Protein AF-X1JK27-F1 (afdb_monomer_lite)

Radius of gyration: 12.71 Å; chains: 1; bounding box: 27×26×30 Å

Structure (mmCIF, N/CA/C/O backbone):
data_AF-X1JK27-F1
#
_entry.id   AF-X1JK27-F1
#
loop_
_atom_site.group_PDB
_atom_site.id
_atom_site.type_symbol
_atom_site.label_atom_id
_atom_site.label_alt_id
_atom_site.label_comp_id
_atom_site.label_asym_id
_atom_site.label_entity_id
_atom_site.label_seq_id
_atom_site.pdbx_PDB_ins_code
_atom_site.Cartn_x
_atom_site.Cartn_y
_atom_site.Cartn_z
_atom_site.occupancy
_atom_site.B_iso_or_equiv
_atom_site.auth_seq_id
_atom_site.auth_comp_id
_atom_site.auth_asym_id
_atom_site.auth_atom_id
_atom_site.pdbx_PDB_model_num
ATOM 1 N N . GLY A 1 1 ? -1.474 -5.734 3.916 1.00 87.62 1 GLY A N 1
ATOM 2 C CA . GLY A 1 1 ? -0.686 -4.707 3.215 1.00 87.62 1 GLY A CA 1
ATOM 3 C C . GLY A 1 1 ? -1.195 -4.587 1.796 1.00 87.62 1 GLY A C 1
ATOM 4 O O . GLY A 1 1 ? -1.837 -5.527 1.341 1.00 87.62 1 GLY A O 1
ATOM 5 N N . PHE A 1 2 ? -0.945 -3.466 1.125 1.00 95.50 2 PHE A N 1
ATOM 6 C CA . PHE A 1 2 ? -1.372 -3.211 -0.254 1.00 95.50 2 PHE A CA 1
ATOM 7 C C . PHE A 1 2 ? -0.147 -3.102 -1.174 1.00 95.50 2 PHE A C 1
ATOM 9 O O . PHE A 1 2 ? 0.790 -2.375 -0.857 1.00 95.50 2 PHE A O 1
ATOM 16 N N . LEU A 1 3 ? -0.116 -3.879 -2.261 1.00 97.00 3 LEU A N 1
ATOM 17 C CA . LEU A 1 3 ? 1.012 -3.960 -3.193 1.00 97.00 3 LEU A CA 1
ATOM 18 C C . LEU A 1 3 ? 0.509 -3.965 -4.636 1.00 97.00 3 LEU A C 1
ATOM 20 O O . LEU A 1 3 ? -0.415 -4.718 -4.944 1.00 97.00 3 LEU A O 1
ATOM 24 N N . THR A 1 4 ? 1.120 -3.154 -5.499 1.00 97.69 4 THR A N 1
ATOM 25 C CA . THR A 1 4 ? 0.824 -3.082 -6.942 1.00 97.69 4 THR A CA 1
ATOM 26 C C . THR A 1 4 ? 2.071 -2.678 -7.736 1.00 97.69 4 THR A C 1
ATOM 28 O O . THR A 1 4 ? 3.077 -2.269 -7.163 1.00 97.69 4 THR A O 1
ATOM 31 N N . ASP A 1 5 ? 1.973 -2.706 -9.060 1.00 97.81 5 ASP A N 1
ATOM 32 C CA . ASP A 1 5 ? 2.975 -2.240 -10.030 1.00 97.81 5 ASP A CA 1
ATOM 33 C C . ASP A 1 5 ? 2.541 -0.955 -10.775 1.00 97.81 5 ASP A C 1
ATOM 35 O O . ASP A 1 5 ? 3.082 -0.596 -11.817 1.00 97.81 5 ASP A O 1
ATOM 39 N N . TRP A 1 6 ? 1.529 -0.254 -10.255 1.00 97.81 6 TRP A N 1
ATOM 40 C CA . TRP A 1 6 ? 0.911 0.918 -10.894 1.00 97.81 6 TRP A CA 1
ATOM 41 C C . TRP A 1 6 ? 1.726 2.216 -10.815 1.00 97.81 6 TRP A C 1
ATOM 43 O O . TRP A 1 6 ? 1.402 3.185 -11.502 1.00 97.81 6 TRP A O 1
ATOM 53 N N . GLY A 1 7 ? 2.748 2.269 -9.965 1.00 95.50 7 GLY A N 1
ATOM 54 C CA . GLY A 1 7 ? 3.399 3.509 -9.559 1.00 95.50 7 GLY A CA 1
ATOM 55 C C . GLY A 1 7 ? 2.510 4.385 -8.667 1.00 95.50 7 GLY A C 1
ATOM 56 O O . GLY A 1 7 ? 1.404 4.010 -8.275 1.00 95.50 7 GLY A O 1
ATOM 57 N N . GLU A 1 8 ? 3.008 5.579 -8.343 1.00 94.31 8 GLU A N 1
ATOM 58 C CA . GLU A 1 8 ? 2.321 6.547 -7.465 1.00 94.31 8 GLU A CA 1
ATOM 59 C C . GLU A 1 8 ? 1.947 7.858 -8.173 1.00 94.31 8 GLU A C 1
ATOM 61 O O . GLU A 1 8 ? 1.436 8.786 -7.552 1.00 94.31 8 GLU A O 1
ATOM 66 N N . THR A 1 9 ? 2.219 7.968 -9.474 1.00 95.06 9 THR A N 1
ATOM 67 C CA . THR A 1 9 ? 2.027 9.222 -10.218 1.00 95.06 9 THR A CA 1
ATOM 68 C C . THR A 1 9 ? 0.560 9.501 -10.549 1.00 95.06 9 THR A C 1
ATOM 70 O O . THR A 1 9 ? 0.182 10.662 -10.679 1.00 95.06 9 THR A O 1
ATOM 73 N N . ASP A 1 10 ? -0.260 8.457 -10.682 1.00 95.56 10 ASP A N 1
ATOM 74 C CA . ASP A 1 10 ? -1.667 8.558 -11.082 1.00 95.56 10 ASP A CA 1
ATOM 75 C C . ASP A 1 10 ? -2.627 8.108 -9.958 1.00 95.56 10 ASP A C 1
ATOM 77 O O . ASP A 1 10 ? -2.215 7.630 -8.900 1.00 95.56 10 ASP A O 1
ATOM 81 N N . TYR A 1 11 ? -3.936 8.252 -10.168 1.00 97.25 11 TYR A N 1
ATOM 82 C CA . TYR A 1 11 ? -4.963 8.119 -9.131 1.00 97.25 11 TYR A CA 1
ATOM 83 C C . TYR A 1 11 ? -5.299 6.679 -8.707 1.00 97.25 11 TYR A C 1
ATOM 85 O O . TYR A 1 11 ? -6.031 6.506 -7.730 1.00 97.25 11 TYR A O 1
ATOM 93 N N . PHE A 1 12 ? -4.8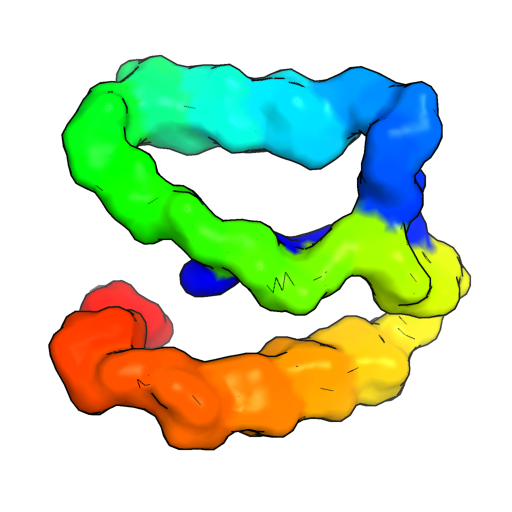18 5.645 -9.406 1.00 97.88 12 PHE A N 1
ATOM 94 C CA . PHE A 1 12 ? -5.290 4.261 -9.226 1.00 97.88 12 PHE A CA 1
ATOM 95 C C . PHE A 1 12 ? -5.182 3.763 -7.779 1.00 97.88 12 PHE A C 1
ATOM 97 O O . PHE A 1 12 ? -6.154 3.247 -7.223 1.00 97.88 12 PHE A O 1
ATOM 104 N N . VAL A 1 13 ? -4.035 3.996 -7.135 1.00 97.38 13 VAL A N 1
ATOM 105 C CA . VAL A 1 13 ? -3.804 3.631 -5.729 1.00 97.38 13 VAL A CA 1
ATOM 106 C C . VAL A 1 13 ? -4.819 4.327 -4.819 1.00 97.38 13 VAL A C 1
ATOM 108 O O . VAL A 1 13 ? -5.444 3.682 -3.977 1.00 97.38 13 VAL A O 1
ATOM 111 N N . GLY A 1 14 ? -5.031 5.631 -5.014 1.00 97.00 14 GLY A N 1
ATOM 112 C CA . GLY A 1 14 ? -5.983 6.422 -4.233 1.00 97.00 14 GLY A CA 1
ATOM 113 C C . GLY A 1 14 ? -7.430 5.960 -4.411 1.00 97.00 14 GLY A C 1
ATOM 114 O O . GLY A 1 14 ? -8.148 5.806 -3.423 1.00 97.00 14 GLY A O 1
ATOM 115 N N . ALA A 1 15 ? -7.848 5.670 -5.645 1.00 98.12 15 ALA A N 1
ATOM 116 C CA . ALA A 1 15 ? -9.192 5.175 -5.936 1.00 98.12 15 ALA A CA 1
ATOM 117 C C . ALA A 1 15 ? -9.457 3.817 -5.272 1.00 98.12 15 ALA A C 1
ATOM 119 O O . ALA A 1 15 ? -10.496 3.638 -4.634 1.00 98.12 15 ALA A O 1
ATOM 120 N N . CYS A 1 16 ? -8.505 2.883 -5.343 1.00 97.69 16 CYS A N 1
ATOM 121 C CA . CYS A 1 16 ? -8.630 1.588 -4.678 1.00 97.69 16 CYS A CA 1
ATOM 122 C C . CYS A 1 16 ? -8.744 1.726 -3.159 1.00 97.69 16 CYS A C 1
ATOM 124 O O . CYS A 1 16 ? -9.629 1.112 -2.565 1.00 97.69 16 CYS A O 1
ATOM 126 N N . LYS A 1 17 ? -7.917 2.571 -2.533 1.00 97.12 17 LYS A N 1
ATOM 127 C CA . LYS A 1 17 ? -8.015 2.842 -1.090 1.00 97.12 17 LYS A CA 1
ATOM 128 C C . LYS A 1 17 ? -9.355 3.462 -0.715 1.00 97.12 17 LYS A C 1
ATOM 130 O O . LYS A 1 17 ? -9.949 3.055 0.278 1.00 97.12 17 LYS A O 1
ATOM 135 N N . GLY A 1 18 ? -9.851 4.3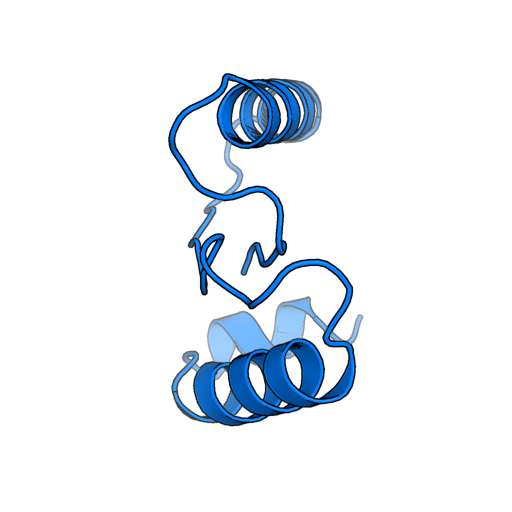97 -1.526 1.00 97.56 18 GLY A N 1
ATOM 136 C CA . GLY A 1 18 ? -11.169 4.997 -1.344 1.00 97.56 18 GLY A CA 1
ATOM 137 C C . GLY A 1 18 ? -12.270 3.940 -1.320 1.00 97.56 18 GLY A C 1
ATOM 138 O O . GLY A 1 18 ? -13.040 3.889 -0.367 1.00 97.56 18 GLY A O 1
ATOM 139 N N . VAL A 1 19 ? -12.291 3.038 -2.309 1.00 98.25 19 VAL A N 1
ATOM 140 C CA . VAL A 1 19 ? -13.255 1.925 -2.357 1.00 98.25 19 VAL A CA 1
ATOM 141 C C . VAL A 1 19 ? -13.118 1.014 -1.135 1.00 98.25 19 VAL A C 1
ATOM 143 O O . VAL A 1 19 ? -14.129 0.708 -0.508 1.00 98.25 19 VAL A O 1
ATOM 146 N N . MET A 1 20 ? -11.899 0.625 -0.745 1.00 97.62 20 MET A N 1
ATOM 147 C CA . MET A 1 20 ? -11.677 -0.211 0.445 1.00 97.62 20 MET A CA 1
ATOM 148 C C . MET A 1 20 ? -12.265 0.429 1.712 1.00 97.62 20 MET A C 1
ATOM 150 O O . MET A 1 20 ? -12.956 -0.248 2.470 1.00 97.62 20 MET A O 1
ATOM 154 N N . LEU A 1 21 ? -12.064 1.735 1.902 1.00 96.94 21 LEU A N 1
ATOM 155 C CA . LEU A 1 21 ? -12.592 2.481 3.049 1.00 96.94 21 LEU A CA 1
ATOM 156 C C . LEU A 1 21 ? -14.116 2.660 3.011 1.00 96.94 21 LEU A C 1
ATOM 158 O O . LEU A 1 21 ? -14.728 2.842 4.058 1.00 96.94 21 LEU A O 1
ATOM 162 N N . THR A 1 22 ? -14.757 2.586 1.838 1.00 97.81 22 THR A N 1
ATOM 163 C CA . THR A 1 22 ? -16.232 2.547 1.779 1.00 97.81 22 THR A CA 1
ATOM 164 C C . THR A 1 22 ? -16.809 1.225 2.281 1.00 97.81 22 THR A C 1
ATOM 166 O O . THR A 1 22 ? -17.947 1.195 2.741 1.00 97.81 22 THR A O 1
ATOM 169 N N . VAL A 1 23 ? -16.034 0.139 2.188 1.00 97.62 23 VAL A N 1
ATOM 170 C CA . VAL A 1 23 ? -16.437 -1.198 2.638 1.00 97.62 23 VAL A CA 1
ATOM 171 C C . VAL A 1 23 ? -16.139 -1.383 4.127 1.00 97.62 23 VAL A C 1
ATOM 173 O O . VAL A 1 23 ? -16.990 -1.89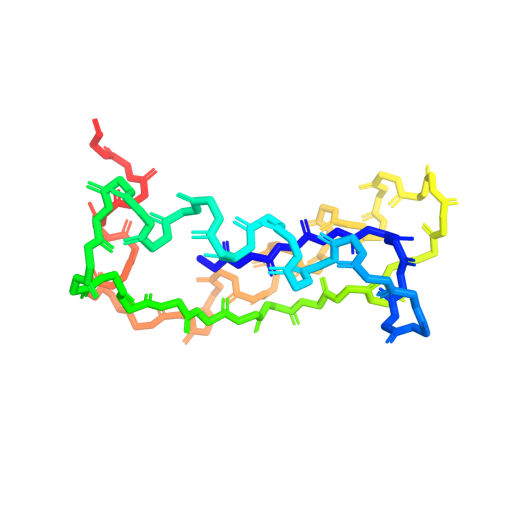1 4.850 1.00 97.62 23 VAL A O 1
ATOM 176 N N . GLU A 1 24 ? -14.959 -0.957 4.583 1.00 97.00 24 GLU A N 1
ATOM 177 C CA . GLU A 1 24 ? -14.532 -1.006 5.986 1.00 97.00 24 GLU A CA 1
ATOM 178 C C . GLU A 1 24 ? -13.891 0.340 6.378 1.00 97.00 24 GLU A C 1
ATOM 180 O O . GLU A 1 24 ? -12.704 0.559 6.108 1.00 97.00 24 GLU A O 1
ATOM 185 N N . PRO A 1 25 ? -14.660 1.266 6.980 1.00 95.88 25 PRO A N 1
ATOM 186 C CA . PRO A 1 25 ? -14.172 2.599 7.336 1.00 95.88 25 PRO A CA 1
ATOM 187 C C . PRO A 1 25 ? -13.024 2.606 8.350 1.00 95.88 25 PRO A C 1
ATOM 189 O O . PRO A 1 25 ? -12.209 3.529 8.327 1.00 95.88 25 PRO A O 1
ATOM 192 N N . ASP A 1 26 ? -12.920 1.582 9.204 1.00 95.19 26 ASP A N 1
ATOM 193 C CA . ASP A 1 26 ? -11.873 1.473 10.225 1.00 95.19 26 ASP A CA 1
ATOM 194 C C . ASP A 1 26 ? -10.662 0.648 9.743 1.00 95.19 26 ASP A C 1
ATOM 196 O O . ASP A 1 26 ? -9.791 0.254 10.534 1.00 95.19 26 ASP A O 1
ATOM 200 N N . LEU A 1 27 ? -10.572 0.381 8.432 1.00 92.56 27 LEU A N 1
ATOM 201 C CA . LEU A 1 27 ? -9.499 -0.411 7.842 1.00 92.56 27 LEU A CA 1
ATOM 202 C C . LEU A 1 27 ? -8.132 0.235 8.094 1.00 92.56 27 LEU A C 1
ATOM 204 O O . LEU A 1 27 ? -7.807 1.315 7.600 1.00 92.56 27 LEU A O 1
ATOM 208 N N . LYS A 1 28 ? -7.263 -0.499 8.790 1.00 89.81 28 LYS A N 1
ATOM 209 C CA . LYS A 1 28 ? -5.849 -0.137 8.932 1.00 89.81 28 LYS A CA 1
ATOM 210 C C . LYS A 1 28 ? -5.068 -0.607 7.712 1.00 89.81 28 LYS A C 1
ATOM 212 O O . LYS A 1 28 ? -4.649 -1.763 7.635 1.00 89.81 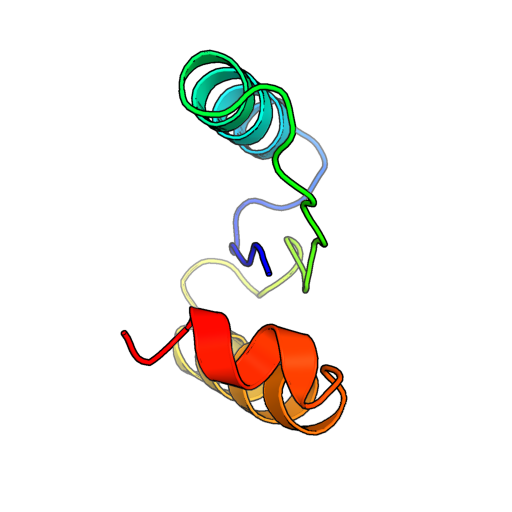28 LYS A O 1
ATOM 217 N N . LEU A 1 29 ? -4.872 0.300 6.761 1.00 88.44 29 LEU A N 1
ATOM 218 C CA . LEU A 1 29 ? -4.120 0.035 5.543 1.00 88.44 29 LEU A CA 1
ATOM 219 C C . LEU A 1 29 ? -2.636 0.393 5.710 1.00 88.44 29 LEU A C 1
ATOM 221 O O . LEU A 1 29 ? -2.293 1.439 6.252 1.00 88.44 29 LEU A O 1
ATOM 225 N N . VAL A 1 30 ? -1.763 -0.477 5.206 1.00 91.81 30 VAL A N 1
ATOM 226 C CA . VAL A 1 30 ? -0.320 -0.232 5.094 1.00 91.81 30 VAL A CA 1
ATOM 227 C C . VAL A 1 30 ? 0.092 -0.591 3.678 1.00 91.81 30 VAL A C 1
ATOM 229 O O . VAL A 1 30 ? -0.104 -1.739 3.262 1.00 91.81 30 VAL A O 1
ATOM 232 N N . ASP A 1 31 ? 0.648 0.368 2.952 1.00 95.12 31 ASP A N 1
ATOM 233 C CA . ASP A 1 31 ? 1.237 0.103 1.645 1.00 95.12 31 ASP A CA 1
ATOM 234 C C . ASP A 1 31 ? 2.557 -0.634 1.822 1.00 95.12 31 ASP A C 1
ATOM 236 O O . ASP A 1 31 ? 3.356 -0.321 2.703 1.00 95.12 31 ASP A O 1
ATOM 240 N N . ILE A 1 32 ? 2.758 -1.653 0.997 1.00 95.94 32 ILE A N 1
ATOM 241 C CA . ILE A 1 32 ? 4.023 -2.373 0.911 1.00 95.94 32 ILE A CA 1
ATOM 242 C C . ILE A 1 32 ? 4.887 -1.707 -0.159 1.00 95.94 32 ILE A C 1
ATOM 244 O O . ILE A 1 32 ? 6.013 -1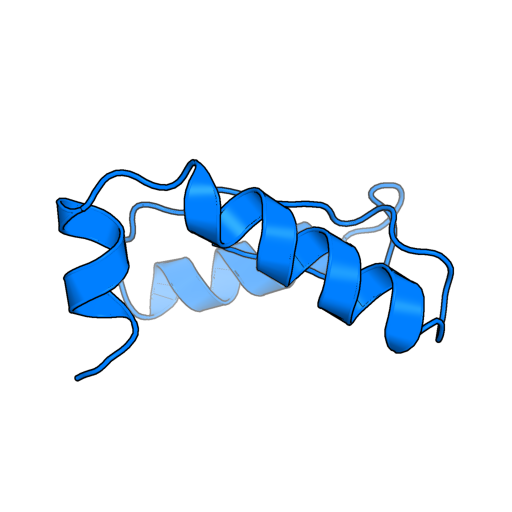.314 0.120 1.00 95.94 32 ILE A O 1
ATOM 248 N N . SER A 1 33 ? 4.363 -1.594 -1.379 1.00 96.44 33 SER A N 1
ATOM 249 C CA . SER A 1 33 ? 4.981 -0.866 -2.487 1.00 96.44 33 SER A CA 1
ATOM 250 C C . SER A 1 33 ? 3.977 -0.738 -3.627 1.00 96.44 33 SER A C 1
ATOM 252 O O . SER A 1 33 ? 3.239 -1.684 -3.908 1.00 96.44 33 SER A O 1
ATOM 254 N N . HIS A 1 34 ? 3.988 0.400 -4.310 1.00 97.88 34 HIS A N 1
ATOM 255 C CA . HIS A 1 34 ? 3.328 0.564 -5.606 1.00 97.88 34 HIS A CA 1
ATOM 256 C C . HIS A 1 34 ? 4.337 0.709 -6.752 1.00 97.88 34 HIS A C 1
ATOM 258 O O . HIS A 1 34 ? 3.937 0.874 -7.897 1.00 97.88 34 HIS A O 1
ATOM 264 N N . GLY A 1 35 ? 5.638 0.650 -6.449 1.00 97.88 35 GLY A N 1
ATOM 265 C CA . GLY A 1 35 ? 6.738 0.885 -7.385 1.00 97.88 35 GLY A CA 1
ATOM 266 C C . GLY A 1 35 ? 7.399 -0.381 -7.925 1.00 97.88 35 GLY A C 1
ATOM 267 O O . GLY A 1 35 ? 8.540 -0.299 -8.363 1.00 97.88 35 GLY A O 1
ATOM 268 N N . VAL A 1 36 ? 6.728 -1.535 -7.852 1.00 98.19 36 VAL A N 1
ATOM 269 C CA . VAL A 1 36 ? 7.195 -2.763 -8.518 1.00 98.19 36 VAL A CA 1
ATOM 270 C C . VAL A 1 36 ? 7.265 -2.508 -10.026 1.00 98.19 36 VAL A C 1
ATOM 272 O O . VAL A 1 36 ? 6.393 -1.822 -10.565 1.00 98.19 36 VAL A O 1
ATOM 275 N N . THR A 1 37 ? 8.276 -3.048 -10.711 1.00 98.31 37 THR A N 1
ATOM 276 C CA . THR A 1 37 ? 8.382 -2.929 -12.171 1.00 98.31 37 THR A CA 1
ATOM 277 C C . THR A 1 37 ? 7.091 -3.433 -12.830 1.00 98.31 37 THR A C 1
ATOM 279 O O . THR A 1 37 ? 6.649 -4.542 -12.512 1.00 98.31 37 THR A O 1
ATOM 282 N N . PRO A 1 38 ? 6.483 -2.665 -13.758 1.00 98.00 38 PRO A N 1
ATOM 283 C CA . PRO A 1 38 ? 5.254 -3.075 -14.426 1.00 98.00 38 PRO A CA 1
ATOM 284 C C . PRO A 1 38 ? 5.355 -4.488 -15.003 1.00 98.00 38 PRO A C 1
ATOM 286 O O . PRO A 1 38 ? 6.276 -4.794 -15.764 1.00 98.00 38 PRO A O 1
ATOM 289 N N . PHE A 1 39 ? 4.384 -5.332 -14.653 1.00 97.69 39 PHE A N 1
ATOM 290 C CA . PHE A 1 39 ? 4.259 -6.732 -15.068 1.00 97.69 39 PHE A CA 1
ATOM 291 C C . PHE A 1 39 ? 5.343 -7.694 -14.544 1.00 97.69 39 PHE A C 1
ATOM 293 O O . PHE A 1 39 ? 5.330 -8.873 -14.914 1.00 97.69 39 PHE A O 1
ATOM 300 N N . ASP A 1 40 ? 6.247 -7.256 -13.661 1.00 98.44 40 ASP A N 1
ATOM 301 C CA . ASP A 1 40 ? 7.244 -8.135 -13.043 1.00 98.44 40 ASP A CA 1
ATOM 302 C C . ASP A 1 40 ? 6.662 -8.879 -11.831 1.00 98.44 40 ASP A C 1
ATOM 304 O O . ASP A 1 40 ? 6.726 -8.463 -10.669 1.00 98.44 40 ASP A O 1
ATOM 308 N N . ILE A 1 41 ? 6.089 -10.045 -12.119 1.00 98.00 41 ILE A N 1
ATOM 309 C CA . ILE A 1 41 ? 5.492 -10.926 -11.111 1.00 98.00 41 ILE A CA 1
ATOM 310 C C . ILE A 1 41 ? 6.545 -11.406 -10.099 1.00 98.00 41 ILE A C 1
ATOM 312 O O . ILE A 1 41 ? 6.230 -11.594 -8.921 1.00 98.00 41 ILE A O 1
ATOM 316 N N . GLN A 1 42 ? 7.794 -11.610 -10.530 1.00 98.44 42 GLN A N 1
ATOM 317 C CA . GLN A 1 42 ? 8.844 -12.145 -9.668 1.00 98.44 42 GLN A CA 1
ATOM 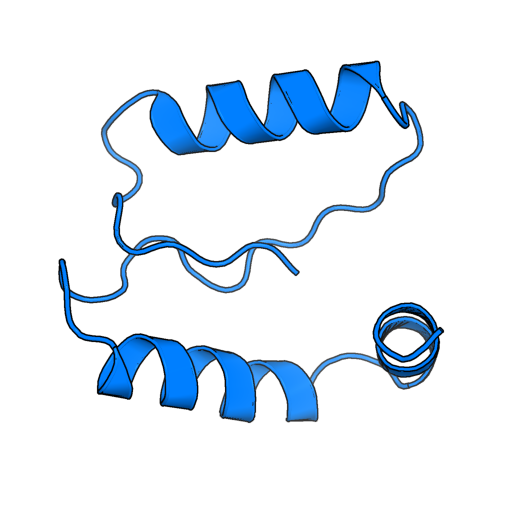318 C C . GLN A 1 42 ? 9.315 -11.095 -8.658 1.00 98.44 42 GLN A C 1
ATOM 320 O O . GLN A 1 42 ? 9.500 -11.422 -7.480 1.00 98.44 42 GLN A O 1
ATOM 325 N N . GLU A 1 43 ? 9.473 -9.846 -9.090 1.00 98.31 43 GLU A N 1
ATOM 326 C CA . GLU A 1 43 ? 9.760 -8.716 -8.208 1.00 98.31 43 GLU A CA 1
ATOM 327 C C . GLU A 1 43 ? 8.616 -8.495 -7.210 1.00 98.31 43 GLU A C 1
ATOM 329 O O . GLU A 1 43 ? 8.865 -8.395 -6.004 1.00 98.31 43 GLU A O 1
ATOM 334 N N . GLY A 1 44 ? 7.363 -8.513 -7.675 1.00 98.00 44 GLY A N 1
ATOM 335 C CA . GLY A 1 44 ? 6.186 -8.388 -6.813 1.00 98.00 44 GLY A CA 1
ATOM 336 C C . GLY A 1 44 ? 6.114 -9.487 -5.747 1.00 98.00 44 GLY A C 1
ATOM 337 O O . GLY A 1 44 ? 5.925 -9.200 -4.562 1.00 98.00 44 GLY A O 1
ATOM 338 N N . ALA A 1 45 ? 6.346 -10.745 -6.138 1.00 97.12 45 ALA A N 1
ATOM 339 C CA . ALA A 1 45 ? 6.367 -11.883 -5.220 1.00 97.12 45 ALA A CA 1
ATOM 340 C C . ALA A 1 45 ? 7.490 -11.769 -4.178 1.00 97.12 45 ALA A C 1
ATOM 342 O O . ALA A 1 45 ? 7.258 -12.013 -2.992 1.00 97.12 45 ALA A O 1
ATOM 343 N N . ASN A 1 46 ? 8.691 -11.361 -4.595 1.00 97.62 46 ASN A N 1
ATOM 344 C CA . ASN A 1 46 ? 9.817 -11.151 -3.685 1.00 97.62 46 ASN A CA 1
ATOM 345 C C . ASN A 1 46 ? 9.534 -10.013 -2.701 1.00 97.62 46 ASN A C 1
ATOM 347 O O . ASN A 1 46 ? 9.736 -10.174 -1.498 1.00 97.62 46 ASN A O 1
ATOM 351 N N . THR A 1 47 ? 9.011 -8.892 -3.194 1.00 96.56 47 THR A N 1
ATOM 352 C CA . THR A 1 47 ? 8.639 -7.732 -2.376 1.00 96.56 47 THR A CA 1
ATOM 353 C C . THR A 1 47 ? 7.627 -8.126 -1.305 1.00 96.56 47 THR A C 1
ATOM 355 O O . THR A 1 47 ? 7.824 -7.834 -0.125 1.00 96.56 47 THR A O 1
ATOM 358 N N . LEU A 1 48 ? 6.585 -8.869 -1.689 1.00 94.50 48 LEU A N 1
ATOM 359 C CA . LEU A 1 48 ? 5.589 -9.373 -0.750 1.00 94.50 48 LEU A CA 1
ATOM 360 C C . LEU A 1 48 ? 6.190 -10.360 0.262 1.00 94.50 48 LEU A C 1
ATOM 362 O O . LEU A 1 48 ? 5.906 -10.251 1.454 1.00 94.50 48 LEU A O 1
ATOM 366 N N . LEU A 1 49 ? 7.032 -11.298 -0.187 1.00 94.19 49 LEU A N 1
ATOM 367 C CA . LEU A 1 49 ? 7.676 -12.295 0.672 1.00 94.19 49 LEU A CA 1
ATOM 368 C C . LEU A 1 49 ? 8.542 -11.645 1.754 1.00 94.19 49 LEU A C 1
ATOM 370 O O . LEU A 1 49 ? 8.481 -12.059 2.913 1.00 94.19 49 LEU A O 1
ATOM 374 N N . TYR A 1 50 ? 9.353 -10.653 1.392 1.00 94.12 50 TYR A N 1
ATOM 375 C CA . TYR A 1 50 ? 10.216 -9.967 2.350 1.00 94.12 50 TYR A CA 1
ATOM 376 C C . TYR A 1 50 ? 9.413 -9.058 3.277 1.00 94.12 50 TYR A C 1
ATOM 378 O O . TYR A 1 50 ? 9.612 -9.125 4.487 1.00 94.12 50 TYR A O 1
ATOM 386 N N . ALA A 1 51 ? 8.440 -8.307 2.755 1.00 92.69 51 ALA A N 1
ATOM 387 C CA . ALA A 1 51 ? 7.557 -7.494 3.586 1.00 92.69 51 ALA A CA 1
ATOM 388 C C . ALA A 1 51 ? 6.804 -8.348 4.618 1.00 92.69 51 ALA A C 1
ATOM 390 O O . ALA A 1 51 ? 6.760 -8.003 5.796 1.00 92.69 51 ALA A O 1
ATOM 391 N N . ALA A 1 52 ? 6.273 -9.506 4.217 1.00 89.69 52 ALA A N 1
ATOM 392 C CA . ALA A 1 52 ? 5.532 -10.395 5.108 1.00 89.69 52 ALA A CA 1
ATOM 393 C C . ALA A 1 52 ? 6.352 -10.871 6.321 1.00 89.69 52 ALA A C 1
ATOM 395 O O . ALA A 1 52 ? 5.767 -11.142 7.369 1.00 89.69 52 ALA A O 1
ATOM 396 N N . ARG A 1 53 ? 7.686 -10.958 6.218 1.00 89.12 53 ARG A N 1
ATOM 397 C CA . ARG A 1 53 ? 8.559 -11.333 7.346 1.00 89.12 53 ARG A CA 1
ATOM 398 C C . ARG A 1 53 ? 8.558 -10.270 8.442 1.00 89.12 53 ARG A C 1
ATOM 400 O O . ARG A 1 53 ? 8.470 -10.634 9.614 1.00 89.12 53 ARG A O 1
ATOM 407 N N . GLU A 1 54 ? 8.569 -9.003 8.040 1.00 88.06 54 GLU A N 1
ATOM 408 C CA . GLU A 1 54 ? 8.636 -7.832 8.921 1.00 88.06 54 GLU A CA 1
ATOM 409 C C . GLU A 1 54 ? 7.276 -7.438 9.514 1.00 88.06 54 GLU A C 1
ATOM 411 O O . GLU A 1 54 ? 7.206 -6.718 10.511 1.00 88.06 54 GLU A O 1
ATOM 416 N N . PHE A 1 55 ? 6.168 -7.902 8.925 1.00 82.25 55 PHE A N 1
ATOM 417 C CA . PHE A 1 55 ? 4.841 -7.592 9.450 1.00 82.25 55 PHE A CA 1
ATOM 418 C C . PHE A 1 55 ? 4.662 -8.188 10.860 1.00 82.25 55 PHE A C 1
ATOM 420 O O . PHE A 1 55 ? 4.968 -9.367 11.073 1.00 82.25 55 PHE A O 1
ATOM 427 N N . PRO A 1 56 ? 4.118 -7.418 11.826 1.00 76.56 56 PRO A N 1
ATOM 428 C CA . PRO A 1 56 ? 3.863 -7.921 13.172 1.00 76.56 56 PRO A CA 1
ATOM 429 C C . PRO A 1 56 ? 2.994 -9.184 13.144 1.00 76.56 56 PRO A C 1
ATOM 431 O O . PRO A 1 56 ? 2.068 -9.280 12.338 1.00 76.56 56 PRO A O 1
ATOM 434 N N . GLU A 1 57 ? 3.216 -10.125 14.068 1.00 67.75 57 GLU A N 1
ATOM 435 C CA . GLU A 1 57 ? 2.452 -11.388 14.144 1.00 67.75 57 GLU A CA 1
ATOM 436 C C . GLU A 1 57 ? 0.927 -11.190 14.198 1.00 67.75 57 GLU A C 1
ATOM 438 O O . GLU A 1 57 ? 0.156 -12.003 13.684 1.00 67.75 57 GLU A O 1
ATOM 443 N N . VAL A 1 58 ? 0.475 -10.065 14.759 1.00 59.59 58 VAL A N 1
ATOM 444 C CA . VAL A 1 58 ? -0.942 -9.670 14.771 1.00 59.59 58 VAL A CA 1
ATOM 445 C C . VAL A 1 58 ? -1.496 -9.469 13.354 1.00 59.59 58 VAL A C 1
ATOM 447 O O . VAL A 1 58 ? -2.628 -9.861 13.086 1.00 59.59 58 VAL A O 1
ATOM 450 N N . MET A 1 59 ? -0.703 -8.922 12.431 1.00 57.66 59 MET A N 1
ATOM 451 C CA . MET A 1 59 ? -1.103 -8.722 11.035 1.00 57.66 59 MET A CA 1
ATOM 452 C C . MET A 1 59 ? -1.030 -10.018 10.214 1.00 57.66 59 MET A C 1
ATOM 454 O O . MET A 1 59 ? -1.830 -10.199 9.299 1.00 57.66 59 MET A O 1
ATOM 458 N N . LYS A 1 60 ? -0.131 -10.954 10.557 1.00 56.41 60 LYS A N 1
ATOM 459 C CA . LYS A 1 60 ? -0.020 -12.267 9.888 1.00 56.41 60 LYS A CA 1
ATOM 460 C C . LYS A 1 60 ? -1.252 -13.151 10.114 1.00 56.41 60 LYS A C 1
ATOM 462 O O . LYS A 1 60 ? -1.692 -13.836 9.196 1.00 56.41 60 LYS A O 1
ATOM 467 N N . LYS A 1 61 ? -1.859 -13.097 11.307 1.00 51.44 61 LYS A N 1
ATOM 468 C CA . LYS A 1 61 ? -3.075 -13.868 11.639 1.00 51.44 61 LYS A CA 1
ATOM 469 C C . LYS A 1 61 ? -4.330 -13.441 10.870 1.00 51.44 61 LYS A C 1
ATOM 471 O O . LYS A 1 61 ? -5.240 -14.256 10.753 1.00 51.44 61 LYS A O 1
ATOM 476 N N . LEU A 1 62 ? -4.392 -12.202 10.376 1.00 51.28 62 LEU A N 1
ATOM 477 C CA . LEU A 1 62 ? -5.536 -11.709 9.599 1.00 51.28 62 LEU A CA 1
ATOM 478 C C . LEU A 1 62 ? -5.501 -12.161 8.131 1.00 51.28 62 LEU A C 1
ATOM 480 O O . LEU A 1 62 ? -6.548 -12.246 7.510 1.00 51.28 62 LEU A O 1
ATOM 484 N N . ALA A 1 63 ? -4.319 -12.456 7.582 1.00 45.19 63 ALA A N 1
ATOM 485 C CA . ALA A 1 63 ? -4.152 -12.827 6.173 1.00 45.19 63 ALA A CA 1
ATOM 486 C C . ALA A 1 63 ? -4.376 -14.328 5.881 1.00 45.19 63 ALA A C 1
ATOM 488 O O . ALA A 1 63 ? -4.298 -14.742 4.729 1.00 45.19 63 ALA A O 1
ATOM 489 N N . LEU A 1 64 ? -4.611 -15.148 6.914 1.00 38.84 64 LEU A N 1
ATOM 490 C CA . LEU A 1 64 ? -4.725 -16.615 6.830 1.00 38.84 64 LEU A CA 1
ATOM 491 C C . LEU A 1 64 ? -6.047 -17.158 7.411 1.00 38.84 64 LEU A C 1
ATOM 493 O O . LEU A 1 64 ? -6.137 -18.339 7.748 1.00 38.84 64 LEU A O 1
ATOM 497 N N . LYS A 1 65 ? -7.061 -16.305 7.552 1.00 36.84 65 LYS A N 1
ATOM 498 C CA . LYS A 1 65 ? -8.448 -16.699 7.824 1.00 36.84 65 LYS A CA 1
ATOM 499 C C . LYS A 1 65 ? -9.325 -16.263 6.666 1.00 36.84 65 LYS A C 1
ATOM 501 O O . LYS A 1 65 ? -10.262 -17.029 6.365 1.00 36.84 65 LYS A O 1
#

Organism: NCBI:txid412755

Secondary structure (DSSP, 8-state):
-EE-SS-SSSSHHHHHHHHHHHH-TT----EEES-SPTT-HHHHHHHHHHHHHHS-HHHHTTTT-

Sequence (65 aa):
GFLTDWGETDYFVGACKGVMLTVEPDLKLVDISHGVTPFDIQEGANTLLYAAREFPEVMKKLALK

InterPro domains:
  IPR002747 S-adenosyl-l-methionine hydroxide adenosyltransferase [PTHR35092] (2-57)
  IPR023228 S-adenosyl-l-methionine hydroxide adenosyltransferase, N-terminal domain superfamily [G3DSA:3.40.50.10790] (1-63)
  IPR023228 S-adenosyl-l-methionine hydroxide adenosyltransferase, N-terminal domain superfamily [SSF102522] (2-57)
  IPR046469 S-adenosyl-l-methionine hydroxide adenosyltransferase, N-terminal domain [PF01887] (2-57)

pLDDT: mean 89.18, std 15.94, range [36.84, 98.44]

Foldseek 3Di:
DDEAQQDDPDCPVVVVVVVVCVVPVPDDDDYQDNNQHPPPPVSRVVSCVVVLVVDPPVVVVVVPD